Protein AF-A0A925M4Z7-F1 (afdb_monomer)

Solvent-accessible surface area (backbone atoms only — not comparable to full-atom values): 6434 Å² total; per-residue (Å²): 132,85,61,59,68,60,53,50,43,52,50,50,49,52,50,29,62,76,67,69,36,66,60,49,71,45,67,35,54,54,94,92,36,58,27,31,50,32,41,32,45,55,95,48,82,54,46,61,72,74,38,48,47,91,78,42,76,89,47,53,56,66,59,51,55,48,25,68,74,67,65,44,68,48,76,32,78,44,36,46,76,34,82,92,46,37,81,30,69,33,28,55,76,66,59,36,32,71,45,76,49,71,61,53,65,59,95,89,34,82,62

Radius of gyration: 13.77 Å; Cα contacts (8 Å, |Δi|>4): 179; chains: 1; bounding box: 38×26×31 Å

Foldseek 3Di:
DPPVVVVVQVVVLVVCVVVVHQKDWDWACDPNFTWTQWIDGHPDTIDRDIDTLVPDLQDQSQQQVVCQVVVAKDWFQQQCPDPSRVPGNNCVVVVDGTDIDHFDDDVNDGD

Structure (mmCIF, N/CA/C/O backbone):
data_AF-A0A925M4Z7-F1
#
_entry.id   AF-A0A925M4Z7-F1
#
loop_
_atom_site.group_PDB
_atom_site.id
_atom_site.type_symbol
_atom_site.label_atom_id
_atom_site.label_alt_id
_atom_site.label_comp_id
_atom_site.label_asym_id
_atom_site.label_entity_id
_atom_site.label_seq_id
_atom_site.pdbx_PDB_ins_code
_atom_site.Cartn_x
_atom_site.Cartn_y
_atom_site.Cartn_z
_atom_site.occupancy
_atom_site.B_iso_or_equiv
_atom_site.auth_seq_id
_atom_site.auth_comp_id
_atom_site.auth_asym_id
_atom_site.auth_atom_id
_atom_site.pdbx_PDB_model_num
ATOM 1 N N . MET A 1 1 ? -23.721 14.820 -14.721 1.00 46.41 1 MET A N 1
ATOM 2 C CA . MET A 1 1 ? -23.377 13.590 -13.980 1.00 46.41 1 MET A CA 1
ATOM 3 C C . MET A 1 1 ? -21.939 13.781 -13.528 1.00 46.41 1 MET A C 1
ATOM 5 O O . MET A 1 1 ? -21.123 14.132 -14.368 1.00 46.41 1 MET A O 1
ATOM 9 N N . ILE A 1 2 ? -21.648 13.742 -12.229 1.00 52.88 2 ILE A N 1
ATOM 10 C CA . ILE A 1 2 ? -20.265 13.906 -11.758 1.00 52.88 2 ILE A CA 1
ATOM 11 C C . ILE A 1 2 ? -19.549 12.596 -12.098 1.00 52.88 2 ILE A C 1
ATOM 13 O O . ILE A 1 2 ? -19.955 11.546 -11.611 1.00 52.88 2 ILE A O 1
ATOM 17 N N . HIS A 1 3 ? -18.552 12.640 -12.982 1.00 76.88 3 HIS A N 1
ATOM 18 C CA . HIS A 1 3 ? -17.751 11.470 -13.345 1.00 76.88 3 HIS A CA 1
ATOM 19 C C . HIS A 1 3 ? -16.715 11.227 -12.241 1.00 76.88 3 HIS A C 1
ATOM 21 O O . HIS A 1 3 ? -15.574 11.669 -12.357 1.00 76.88 3 HIS A O 1
ATOM 27 N N . LEU A 1 4 ? -17.143 10.596 -11.140 1.00 85.38 4 LEU A N 1
ATOM 28 C CA . LEU A 1 4 ? -16.292 10.289 -9.983 1.00 85.38 4 LEU A CA 1
ATOM 29 C C . LEU A 1 4 ? -15.009 9.560 -10.411 1.00 85.38 4 LEU A C 1
ATOM 31 O O . LEU A 1 4 ? -13.922 9.939 -9.996 1.00 85.38 4 LEU A O 1
ATOM 35 N N . ASP A 1 5 ? -15.139 8.620 -11.339 1.00 87.94 5 ASP A N 1
ATOM 36 C CA . ASP A 1 5 ? -14.051 7.872 -11.968 1.00 87.94 5 ASP A CA 1
ATOM 37 C C . ASP A 1 5 ? -12.972 8.785 -12.568 1.00 87.94 5 ASP A C 1
ATOM 39 O O . ASP A 1 5 ? -11.777 8.596 -12.349 1.00 87.94 5 ASP A O 1
ATOM 43 N N . HIS A 1 6 ? -13.385 9.840 -13.278 1.00 88.69 6 HIS A N 1
ATOM 44 C CA . HIS A 1 6 ? -12.451 10.793 -13.875 1.00 88.69 6 HIS A CA 1
ATOM 45 C C . HIS A 1 6 ? -11.733 11.635 -12.814 1.00 88.69 6 HIS A C 1
ATOM 47 O O . HIS A 1 6 ? -10.547 11.942 -12.960 1.00 88.69 6 HIS A O 1
ATOM 53 N N . LEU A 1 7 ? -12.433 11.986 -11.730 1.00 91.94 7 LEU A N 1
ATOM 54 C CA . LEU A 1 7 ? -11.841 12.700 -10.602 1.00 91.94 7 LEU A CA 1
ATOM 55 C C . LEU A 1 7 ? -10.821 11.823 -9.867 1.00 91.94 7 LEU A C 1
ATOM 57 O O . LEU A 1 7 ? -9.726 12.301 -9.586 1.00 91.94 7 LEU A O 1
ATOM 61 N N . ILE A 1 8 ? -11.155 10.557 -9.598 1.00 92.56 8 ILE A N 1
ATOM 62 C CA . ILE A 1 8 ? -10.254 9.591 -8.958 1.00 92.56 8 ILE A CA 1
ATOM 63 C C . ILE A 1 8 ? -9.008 9.388 -9.817 1.00 92.56 8 ILE A C 1
ATOM 65 O O . ILE A 1 8 ? -7.899 9.530 -9.311 1.00 92.56 8 ILE A O 1
ATOM 69 N N . ALA A 1 9 ? -9.173 9.134 -11.118 1.00 91.56 9 ALA A N 1
ATOM 70 C CA . ALA A 1 9 ? -8.042 8.957 -12.023 1.00 91.56 9 ALA A CA 1
ATOM 71 C C . ALA A 1 9 ? -7.134 10.198 -12.056 1.00 91.56 9 ALA A C 1
ATOM 73 O O . ALA A 1 9 ? -5.916 10.078 -11.953 1.00 91.56 9 ALA A O 1
ATOM 74 N N . THR A 1 10 ? -7.719 11.397 -12.140 1.00 91.88 10 THR A N 1
ATOM 75 C CA . THR A 1 10 ? -6.951 12.652 -12.152 1.00 91.88 10 THR A CA 1
ATOM 76 C C . THR A 1 10 ? -6.226 12.884 -10.827 1.00 91.88 10 THR A C 1
ATOM 78 O O . THR A 1 10 ? -5.052 13.245 -10.821 1.00 91.88 10 THR A O 1
ATOM 81 N N . LEU A 1 11 ? -6.900 12.654 -9.697 1.00 92.56 11 LEU A N 1
ATOM 82 C CA . LEU A 1 11 ? -6.308 12.784 -8.367 1.00 92.56 11 LEU A CA 1
ATOM 83 C C . LEU A 1 11 ? -5.132 11.818 -8.196 1.00 92.56 11 LEU A C 1
ATOM 85 O O . LEU A 1 11 ? -4.060 12.234 -7.768 1.00 92.56 11 LEU A O 1
ATOM 89 N N . MET A 1 12 ? -5.322 10.548 -8.551 1.00 93.62 12 MET A N 1
ATOM 90 C CA . MET A 1 12 ? -4.291 9.523 -8.415 1.00 93.62 12 MET A CA 1
ATOM 91 C C . MET A 1 12 ? -3.075 9.809 -9.292 1.00 93.62 12 MET A C 1
ATOM 93 O O . MET A 1 12 ? -1.949 9.639 -8.830 1.00 93.62 12 MET A O 1
ATOM 97 N N . GLN A 1 13 ? -3.287 10.307 -10.513 1.00 91.62 13 GLN A N 1
ATOM 98 C CA . GLN A 1 13 ? -2.194 10.731 -11.386 1.00 91.62 13 GLN A CA 1
ATOM 99 C C . GLN A 1 13 ? -1.345 11.821 -10.715 1.00 91.62 13 GLN A C 1
ATOM 101 O O . GLN A 1 13 ? -0.126 11.696 -10.632 1.00 91.62 13 GLN A O 1
ATOM 106 N N . VAL A 1 14 ? -1.997 12.839 -10.142 1.00 92.00 14 VAL A N 1
ATOM 107 C CA . VAL A 1 14 ? -1.320 13.923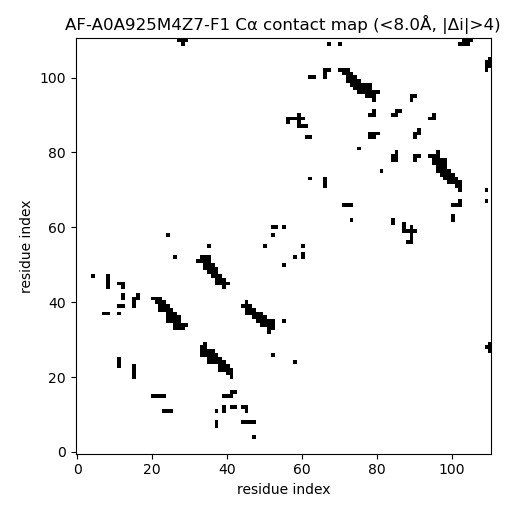 -9.412 1.00 92.00 14 VAL A CA 1
ATOM 108 C C . VAL A 1 14 ? -0.589 13.403 -8.171 1.00 92.00 14 VAL A C 1
ATOM 110 O O . VAL A 1 14 ? 0.529 13.834 -7.893 1.00 92.00 14 VAL A O 1
ATOM 113 N N . VAL A 1 15 ? -1.191 12.480 -7.413 1.00 92.19 15 VAL A N 1
ATOM 114 C CA . VAL A 1 15 ? -0.570 11.887 -6.216 1.00 92.19 15 VAL A CA 1
ATOM 115 C C . VAL A 1 15 ? 0.707 11.135 -6.579 1.00 92.19 15 VAL A C 1
ATOM 117 O O . VAL A 1 15 ? 1.733 11.341 -5.936 1.00 92.19 15 VAL A O 1
ATOM 120 N N . ILE A 1 16 ? 0.667 10.304 -7.619 1.00 91.62 16 ILE A N 1
ATOM 121 C CA . ILE A 1 16 ? 1.817 9.504 -8.054 1.00 91.62 16 ILE A CA 1
ATOM 122 C C . ILE A 1 16 ? 2.937 10.391 -8.583 1.00 91.62 16 ILE A C 1
ATOM 124 O O . ILE A 1 16 ? 4.089 10.203 -8.193 1.00 91.62 16 ILE A O 1
ATOM 128 N N . GLU A 1 17 ? 2.608 11.382 -9.412 1.00 91.06 17 GLU A N 1
ATOM 129 C CA . GLU A 1 17 ? 3.585 12.333 -9.949 1.00 91.06 17 GLU A CA 1
ATOM 130 C C . GLU A 1 17 ? 4.276 13.125 -8.837 1.00 91.06 17 GLU A C 1
ATOM 132 O O . GLU A 1 17 ? 5.504 13.203 -8.808 1.00 91.06 17 GLU A O 1
ATOM 137 N N . ASN A 1 18 ? 3.509 13.658 -7.884 1.00 90.81 18 ASN A N 1
ATOM 138 C CA . ASN A 1 18 ? 4.061 14.440 -6.778 1.00 90.81 18 ASN A CA 1
ATOM 139 C C . ASN A 1 18 ? 4.851 13.587 -5.780 1.00 90.81 18 ASN A C 1
ATOM 141 O O . ASN A 1 18 ? 5.813 14.076 -5.191 1.00 90.81 18 ASN A O 1
ATOM 145 N N . ALA A 1 19 ? 4.457 12.327 -5.582 1.00 89.25 19 ALA A N 1
ATOM 146 C CA . ALA A 1 19 ? 5.204 11.382 -4.759 1.00 89.25 19 ALA A CA 1
ATOM 147 C C . ALA A 1 19 ? 6.469 10.858 -5.461 1.00 89.25 19 ALA A C 1
ATOM 149 O O . ALA A 1 19 ? 7.318 10.257 -4.806 1.00 89.25 19 ALA A O 1
ATOM 150 N N . GLY A 1 20 ? 6.594 11.046 -6.780 1.00 89.88 20 GLY A N 1
ATOM 151 C CA . GLY A 1 20 ? 7.628 10.396 -7.586 1.00 89.88 20 GLY A CA 1
ATOM 152 C C . GLY A 1 20 ? 7.490 8.870 -7.600 1.00 89.88 20 GLY A C 1
ATOM 153 O O . GLY A 1 20 ? 8.488 8.166 -7.743 1.00 89.88 20 GLY A O 1
ATOM 154 N N . ALA A 1 21 ? 6.274 8.355 -7.403 1.00 91.62 21 ALA A N 1
ATOM 155 C CA . ALA A 1 21 ? 6.014 6.929 -7.277 1.00 91.62 21 ALA A CA 1
ATOM 156 C C . ALA A 1 21 ? 5.933 6.241 -8.650 1.00 91.62 21 ALA A C 1
ATOM 158 O O . ALA A 1 21 ? 5.462 6.807 -9.635 1.00 91.62 21 ALA A O 1
ATOM 159 N N . GLU A 1 22 ? 6.348 4.977 -8.717 1.00 91.81 22 GLU A N 1
ATOM 160 C CA . GLU A 1 22 ? 6.203 4.159 -9.932 1.00 91.81 22 GLU A CA 1
ATOM 161 C C . GLU A 1 22 ? 4.793 3.573 -10.069 1.00 91.81 22 GLU A C 1
ATOM 163 O O . GLU A 1 22 ? 4.298 3.344 -11.176 1.00 91.81 22 GLU A O 1
ATOM 168 N N . THR A 1 23 ? 4.140 3.322 -8.937 1.00 93.25 23 THR A N 1
ATOM 169 C CA . THR A 1 23 ? 2.800 2.744 -8.837 1.00 93.25 23 THR A CA 1
ATOM 170 C C . THR A 1 23 ? 2.065 3.329 -7.643 1.00 93.25 23 THR A C 1
ATOM 172 O O . THR A 1 23 ? 2.689 3.655 -6.636 1.00 93.25 23 THR A O 1
ATOM 175 N N . GLY A 1 24 ? 0.740 3.385 -7.715 1.00 94.50 24 GLY A N 1
ATOM 176 C CA . GLY A 1 24 ? -0.111 3.745 -6.588 1.00 94.50 24 GLY A CA 1
ATOM 177 C C . GLY A 1 24 ? -1.465 3.058 -6.682 1.00 94.50 24 GLY A C 1
ATOM 178 O O . GLY A 1 24 ? -1.925 2.728 -7.775 1.00 94.50 24 GLY A O 1
ATOM 179 N N . ALA A 1 25 ? -2.096 2.851 -5.532 1.00 96.31 25 ALA A N 1
ATOM 180 C CA . ALA A 1 25 ? -3.427 2.277 -5.439 1.00 96.31 25 ALA A CA 1
ATOM 181 C C . ALA A 1 25 ? -4.280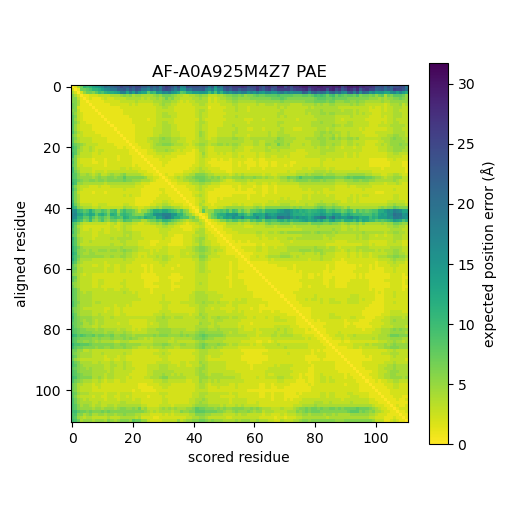 3.073 -4.450 1.00 96.31 25 ALA A C 1
ATOM 183 O O . ALA A 1 25 ? -3.773 3.555 -3.436 1.00 96.31 25 ALA A O 1
ATOM 184 N N . LEU A 1 26 ? -5.569 3.197 -4.755 1.00 96.44 26 LEU A N 1
ATOM 185 C CA . LEU A 1 26 ? -6.578 3.720 -3.845 1.00 96.44 26 LEU A CA 1
ATOM 186 C C . LEU A 1 26 ? -7.403 2.550 -3.325 1.00 96.44 26 LEU A C 1
ATOM 188 O O . LEU A 1 26 ? -7.987 1.803 -4.113 1.00 96.44 26 LEU A O 1
ATOM 192 N N . VAL A 1 27 ? -7.452 2.417 -2.005 1.00 97.19 27 VAL A N 1
ATOM 193 C CA . VAL A 1 27 ? -8.238 1.399 -1.309 1.00 97.19 27 VAL A CA 1
ATOM 194 C C . VAL A 1 27 ? -9.300 2.106 -0.483 1.00 97.19 27 VAL A C 1
ATOM 196 O O . VAL A 1 27 ? -8.983 3.080 0.198 1.00 97.19 27 VAL A O 1
ATOM 199 N N . LEU A 1 28 ? -10.536 1.627 -0.574 1.00 95.88 28 LEU A N 1
ATOM 200 C CA . LEU A 1 28 ? -11.678 2.088 0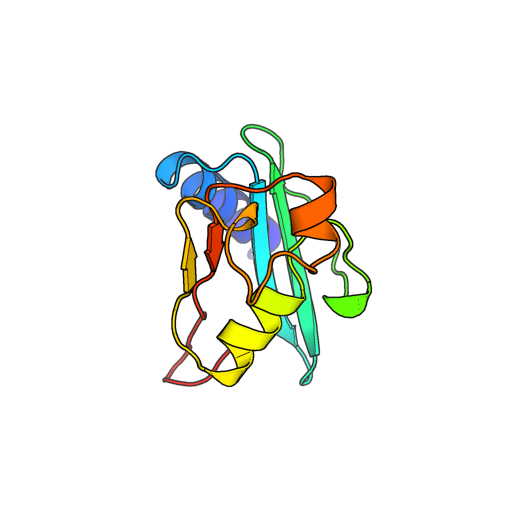.209 1.00 95.88 28 LEU A CA 1
ATOM 201 C C . LEU A 1 28 ? -12.268 0.924 0.999 1.00 95.88 28 LEU A C 1
ATOM 203 O O . LEU A 1 28 ? -12.241 -0.222 0.548 1.00 95.88 28 LEU A O 1
ATOM 207 N N . LEU A 1 29 ? -12.828 1.227 2.158 1.00 95.12 29 LEU A N 1
ATOM 208 C CA . LEU A 1 29 ? -13.625 0.313 2.956 1.00 95.12 29 LEU A CA 1
ATOM 209 C C . LEU A 1 29 ? -15.083 0.386 2.479 1.00 95.12 29 LEU A C 1
ATOM 211 O O . LEU A 1 29 ? -15.844 1.277 2.859 1.00 95.12 29 LEU A O 1
ATOM 215 N N . GLU A 1 30 ? -15.480 -0.561 1.631 1.00 91.69 30 GLU A N 1
ATOM 216 C CA . GLU A 1 30 ? -16.844 -0.692 1.113 1.00 91.69 30 GLU A CA 1
ATOM 217 C C . GLU A 1 30 ? -17.512 -1.905 1.771 1.00 91.69 30 GLU A C 1
ATOM 219 O O . GLU A 1 30 ? -16.989 -3.008 1.689 1.00 91.69 30 GLU A O 1
ATOM 224 N N . GLU A 1 31 ? -18.654 -1.714 2.441 1.00 90.31 31 GLU A N 1
ATOM 225 C CA . GLU A 1 31 ? -19.408 -2.811 3.087 1.00 90.31 31 GLU A CA 1
ATOM 226 C C . GLU A 1 31 ? -18.549 -3.677 4.040 1.00 90.31 31 GLU A C 1
ATOM 228 O O . GLU A 1 31 ? -18.636 -4.902 4.039 1.00 90.31 31 GLU A O 1
ATOM 233 N N . ASP A 1 32 ? -17.705 -3.024 4.852 1.00 89.75 32 ASP A N 1
ATOM 234 C CA . ASP A 1 32 ? -16.728 -3.655 5.759 1.00 89.75 32 ASP A CA 1
ATOM 235 C C . ASP A 1 32 ? -15.650 -4.506 5.052 1.00 89.75 32 ASP A C 1
ATOM 237 O O . ASP A 1 32 ? -14.968 -5.319 5.680 1.00 89.75 32 ASP A O 1
ATOM 241 N N . GLN A 1 33 ? -15.449 -4.293 3.748 1.00 94.81 33 GLN A N 1
ATOM 242 C CA . GLN A 1 33 ? -14.425 -4.952 2.949 1.00 94.81 33 GLN A CA 1
ATOM 243 C C . GLN A 1 33 ? -13.500 -3.941 2.264 1.00 94.81 33 GLN A C 1
ATOM 245 O O . GLN A 1 33 ? -13.930 -3.035 1.547 1.00 94.81 33 GLN A O 1
ATOM 250 N N . LEU A 1 34 ? -12.191 -4.128 2.440 1.00 97.12 34 LEU A N 1
ATOM 251 C CA . LEU A 1 34 ? -11.199 -3.347 1.709 1.00 97.12 34 LEU A CA 1
ATOM 252 C C . LEU A 1 34 ? -11.232 -3.691 0.216 1.00 97.12 34 LEU A C 1
ATOM 254 O O . LEU A 1 34 ? -10.973 -4.829 -0.196 1.00 97.12 34 LEU A O 1
ATOM 258 N N . THR A 1 35 ? -11.501 -2.669 -0.586 1.00 97.25 35 THR A N 1
ATOM 259 C CA . THR A 1 35 ? 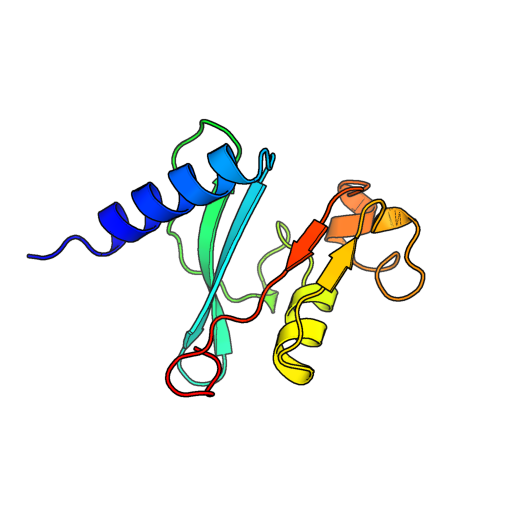-11.662 -2.738 -2.034 1.00 97.25 35 THR A CA 1
ATOM 260 C C . THR A 1 35 ? -10.690 -1.776 -2.694 1.00 97.25 35 THR A C 1
ATOM 262 O O . THR A 1 35 ? -10.666 -0.581 -2.404 1.00 97.25 35 THR A O 1
ATOM 265 N N . VAL A 1 36 ? -9.878 -2.291 -3.606 1.00 96.88 36 VAL A N 1
ATOM 266 C CA . VAL A 1 36 ? -9.058 -1.490 -4.509 1.00 96.88 36 VAL A CA 1
ATOM 267 C C . VAL A 1 36 ? -9.986 -0.874 -5.545 1.00 96.88 36 VAL A C 1
ATOM 269 O O . VAL A 1 36 ? -10.638 -1.601 -6.286 1.00 96.88 36 VAL A O 1
ATOM 272 N N . VAL A 1 37 ? -10.056 0.454 -5.590 1.00 95.81 37 VAL A N 1
ATOM 273 C CA . VAL A 1 37 ? -10.939 1.196 -6.510 1.00 95.81 37 VAL A CA 1
ATOM 274 C C . VAL A 1 37 ? -10.179 1.935 -7.605 1.00 95.81 37 VAL A C 1
ATOM 276 O O . VAL A 1 37 ? -10.782 2.408 -8.565 1.00 95.81 37 VAL A O 1
ATOM 279 N N . ALA A 1 38 ? -8.861 2.064 -7.455 1.00 95.38 38 ALA A N 1
ATOM 280 C CA . ALA A 1 38 ? -7.993 2.571 -8.502 1.00 95.38 38 ALA A CA 1
ATOM 281 C C . ALA A 1 38 ? -6.586 2.000 -8.363 1.00 95.38 38 ALA A C 1
ATOM 283 O O . ALA A 1 38 ? -6.067 1.881 -7.252 1.00 95.38 38 ALA A O 1
ATOM 284 N N . GLN A 1 39 ? -5.947 1.721 -9.492 1.00 94.62 39 GLN A N 1
ATOM 285 C CA . GLN A 1 39 ? -4.538 1.363 -9.588 1.00 94.62 39 GLN A CA 1
ATOM 286 C C . GLN A 1 39 ? -3.907 2.129 -10.737 1.00 94.62 39 GLN A C 1
ATOM 288 O O . GLN A 1 39 ? -4.445 2.183 -11.837 1.00 94.62 39 GLN A O 1
ATOM 293 N N . CYS A 1 40 ? -2.747 2.717 -10.509 1.00 93.69 40 CYS A N 1
ATOM 294 C CA . CYS A 1 40 ? -2.0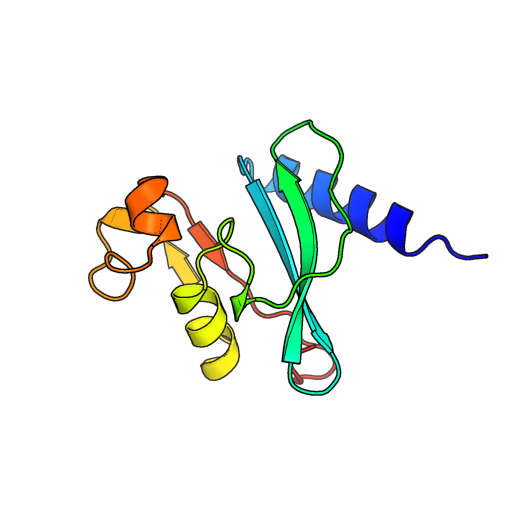85 3.537 -11.509 1.00 93.69 40 CYS A CA 1
ATOM 295 C C . CYS A 1 40 ? -0.588 3.224 -11.507 1.00 93.69 40 CYS A C 1
ATOM 297 O O . CYS A 1 40 ? -0.013 2.863 -10.478 1.00 93.69 40 CYS A O 1
ATOM 299 N N . SER A 1 41 ? 0.051 3.364 -12.667 1.00 89.44 41 SER A N 1
ATOM 300 C CA . SER A 1 41 ? 1.484 3.123 -12.830 1.00 89.44 41 SER A CA 1
ATOM 301 C C . SER A 1 41 ? 2.121 4.243 -13.645 1.00 89.44 41 SER A C 1
ATOM 303 O O . SER A 1 41 ? 1.869 4.370 -14.845 1.00 89.44 41 SER A O 1
ATOM 305 N N . GLY A 1 42 ? 2.958 5.045 -12.986 1.00 77.06 42 GLY A N 1
ATOM 306 C CA . GLY A 1 42 ? 3.692 6.162 -13.574 1.00 77.06 42 GLY A CA 1
ATOM 307 C C . GLY A 1 42 ? 2.807 7.087 -14.413 1.00 77.06 42 GLY A C 1
ATOM 308 O O . GLY A 1 42 ? 1.801 7.604 -13.941 1.00 77.06 42 GLY A O 1
ATOM 309 N N . SER A 1 43 ? 3.185 7.284 -15.679 1.00 65.00 43 SER A N 1
ATOM 310 C CA . SER A 1 43 ? 2.480 8.141 -16.644 1.00 65.00 43 SER A CA 1
ATOM 311 C C . SER A 1 43 ? 1.357 7.442 -17.424 1.00 65.00 43 SER A C 1
ATOM 313 O O . SER A 1 43 ? 0.859 7.984 -18.414 1.00 65.00 43 SER A O 1
ATOM 315 N N . ARG A 1 44 ? 0.984 6.212 -17.047 1.00 71.06 44 ARG A N 1
ATOM 316 C CA . ARG A 1 44 ? -0.112 5.477 -17.691 1.00 71.06 44 ARG A CA 1
ATOM 317 C C . ARG A 1 44 ? -1.447 5.821 -17.047 1.00 71.06 44 ARG A C 1
ATOM 319 O O . ARG A 1 44 ? -1.518 6.164 -15.875 1.00 71.06 44 ARG A O 1
ATOM 326 N N . GLN A 1 45 ? -2.513 5.646 -17.823 1.00 80.50 45 GLN A N 1
ATOM 327 C CA . GLN A 1 45 ? -3.880 5.804 -17.346 1.00 80.50 45 GLN A CA 1
ATOM 328 C C . GLN A 1 45 ? -4.181 4.830 -16.196 1.00 80.50 45 GLN A C 1
ATOM 330 O O . GLN A 1 45 ? -3.807 3.658 -16.259 1.00 80.50 45 GLN A O 1
ATOM 335 N N . CYS A 1 46 ? -4.858 5.334 -15.166 1.00 91.06 46 CYS A N 1
ATOM 336 C CA . CYS A 1 46 ? -5.336 4.543 -14.039 1.00 91.06 46 CYS A CA 1
ATOM 337 C C . CYS A 1 46 ? -6.374 3.503 -14.473 1.00 91.06 46 CYS A C 1
ATOM 339 O O . CYS A 1 46 ? -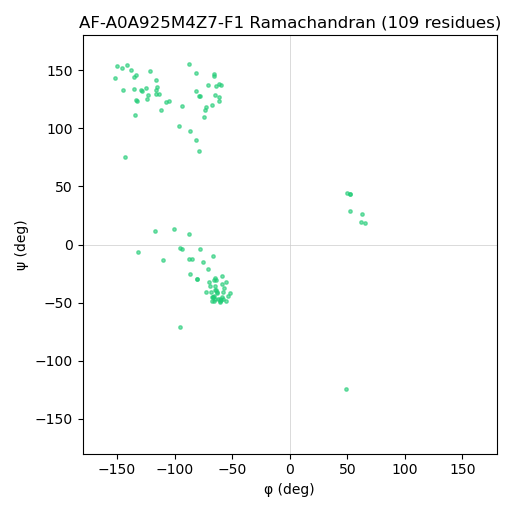7.303 3.822 -15.220 1.00 91.06 46 CYS A O 1
ATOM 341 N N . ASP A 1 47 ? -6.229 2.292 -13.952 1.00 92.81 47 ASP A N 1
ATOM 342 C CA . ASP A 1 47 ? -7.256 1.263 -13.935 1.00 92.81 47 ASP A CA 1
ATOM 343 C C . ASP A 1 47 ? -8.212 1.527 -12.766 1.00 92.81 47 ASP A C 1
ATO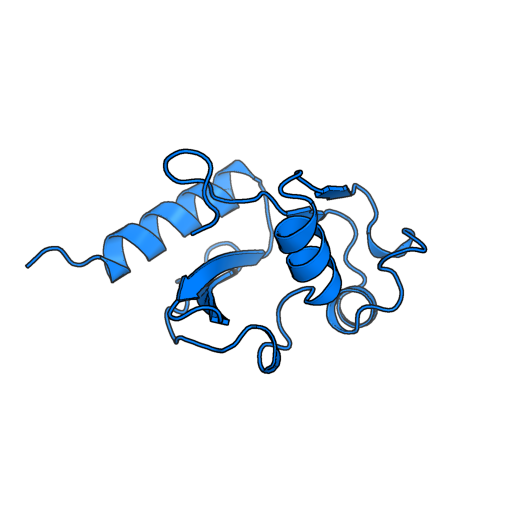M 345 O O . ASP A 1 47 ? -7.768 1.812 -11.654 1.00 92.81 47 ASP A O 1
ATOM 349 N N . LEU A 1 48 ? -9.514 1.476 -13.033 1.00 93.25 48 LEU A N 1
ATOM 350 C CA . LEU A 1 48 ? -10.584 1.736 -12.066 1.00 93.25 48 LEU A CA 1
ATOM 351 C C . LEU A 1 48 ? -11.460 0.495 -11.843 1.00 93.25 48 LEU A C 1
ATOM 353 O O . LEU A 1 48 ? -12.543 0.595 -11.264 1.00 93.25 48 LEU A O 1
ATOM 357 N N . GLU A 1 49 ? -11.027 -0.673 -12.327 1.00 92.25 49 GLU A N 1
ATOM 358 C CA . GLU A 1 49 ? -11.672 -1.937 -11.998 1.00 92.25 49 GLU A CA 1
ATOM 359 C C . GLU A 1 49 ? -11.587 -2.193 -10.489 1.00 92.25 49 GLU A C 1
ATOM 361 O O . GLU A 1 49 ? -10.514 -2.143 -9.879 1.00 92.25 49 GLU A O 1
ATOM 366 N N . LYS A 1 50 ? -12.748 -2.459 -9.883 1.00 93.94 50 LYS A N 1
ATOM 367 C CA . LYS A 1 50 ? -12.839 -2.754 -8.458 1.00 93.94 50 LYS A CA 1
ATOM 368 C C . LYS A 1 50 ? -12.439 -4.194 -8.183 1.00 93.94 50 LYS A C 1
ATOM 370 O O . LYS A 1 50 ? -13.018 -5.117 -8.751 1.00 93.94 50 LYS A O 1
ATOM 375 N N . LEU A 1 51 ? -11.512 -4.377 -7.252 1.00 95.38 51 LEU A N 1
ATOM 376 C CA . LEU A 1 51 ? -11.050 -5.687 -6.800 1.00 95.38 51 LEU A CA 1
ATOM 377 C C . LEU A 1 51 ? -10.992 -5.714 -5.279 1.00 95.38 51 LEU A C 1
ATOM 379 O O . LEU A 1 51 ? -10.644 -4.716 -4.650 1.00 95.38 51 LEU A O 1
ATOM 383 N N . THR A 1 52 ? -11.279 -6.861 -4.672 1.00 96.25 52 THR A N 1
ATOM 384 C CA . THR A 1 52 ? -11.018 -7.015 -3.239 1.00 96.25 52 THR A CA 1
ATOM 385 C C . THR A 1 52 ? -9.507 -6.948 -3.006 1.00 96.25 52 THR A C 1
ATOM 387 O O . THR A 1 52 ? -8.719 -7.395 -3.845 1.00 96.25 52 THR A O 1
ATOM 390 N N . VAL A 1 53 ? -9.070 -6.404 -1.867 1.00 96.19 53 VAL A N 1
ATOM 391 C CA . VAL A 1 53 ? -7.633 -6.387 -1.533 1.00 96.19 53 VAL A CA 1
ATOM 392 C C . VAL A 1 53 ? -7.056 -7.807 -1.483 1.00 96.19 53 VAL A C 1
ATOM 394 O O . VAL A 1 53 ? -5.918 -8.011 -1.893 1.00 96.19 53 VAL A O 1
ATOM 397 N N . ALA A 1 54 ? -7.848 -8.794 -1.055 1.00 91.88 54 ALA A N 1
ATOM 398 C CA . ALA A 1 54 ? -7.427 -10.192 -0.987 1.00 91.88 54 ALA A CA 1
ATOM 399 C C . ALA A 1 54 ? -7.114 -10.805 -2.366 1.00 91.88 54 ALA A C 1
ATOM 401 O O . ALA A 1 54 ? -6.239 -11.665 -2.461 1.00 91.88 54 ALA A O 1
ATOM 402 N N . ASP A 1 55 ? -7.786 -10.345 -3.423 1.00 92.94 55 ASP A N 1
ATOM 403 C CA . ASP A 1 55 ? -7.610 -10.852 -4.790 1.00 92.94 55 ASP A CA 1
ATOM 404 C C . ASP A 1 55 ? -6.589 -10.034 -5.604 1.00 92.94 55 ASP A C 1
ATOM 406 O O . ASP A 1 55 ? -6.265 -10.376 -6.745 1.00 92.94 55 ASP A O 1
ATOM 410 N N . CYS A 1 56 ? -6.059 -8.946 -5.038 1.00 93.50 56 CYS A N 1
ATOM 411 C CA . CYS A 1 56 ? -5.197 -8.012 -5.748 1.00 93.50 56 CYS A CA 1
ATOM 412 C C . CYS A 1 56 ? -3.707 -8.315 -5.513 1.00 93.50 56 CYS A C 1
ATOM 414 O O . CYS A 1 56 ? -3.117 -7.943 -4.502 1.00 93.50 56 CYS A O 1
ATOM 416 N N . ALA A 1 57 ? -3.065 -8.957 -6.492 1.00 92.88 57 ALA A N 1
ATOM 417 C CA . ALA A 1 57 ? -1.645 -9.326 -6.425 1.00 92.88 57 ALA A CA 1
ATOM 418 C C . ALA A 1 57 ? -0.667 -8.164 -6.706 1.00 92.88 57 ALA A C 1
ATOM 420 O O . ALA A 1 57 ? 0.552 -8.340 -6.665 1.00 92.88 57 ALA A O 1
ATOM 421 N N . THR A 1 58 ? -1.179 -6.984 -7.050 1.00 93.50 58 THR A N 1
ATOM 422 C CA . THR A 1 58 ? -0.405 -5.809 -7.478 1.00 93.50 58 THR A CA 1
ATOM 423 C C . THR A 1 58 ? -0.213 -4.773 -6.371 1.00 93.50 58 THR A C 1
ATOM 425 O O . THR A 1 58 ? 0.238 -3.665 -6.653 1.00 93.50 58 THR A O 1
ATOM 428 N N . ILE A 1 59 ? -0.506 -5.139 -5.119 1.00 95.75 59 ILE A N 1
ATOM 429 C CA . ILE A 1 59 ? -0.360 -4.294 -3.929 1.00 95.75 59 ILE A CA 1
ATOM 430 C C . ILE A 1 59 ? 0.147 -5.105 -2.719 1.00 95.75 59 ILE A C 1
ATOM 432 O O . ILE A 1 59 ? -0.085 -6.313 -2.649 1.00 95.75 59 ILE A O 1
ATOM 436 N N . PRO A 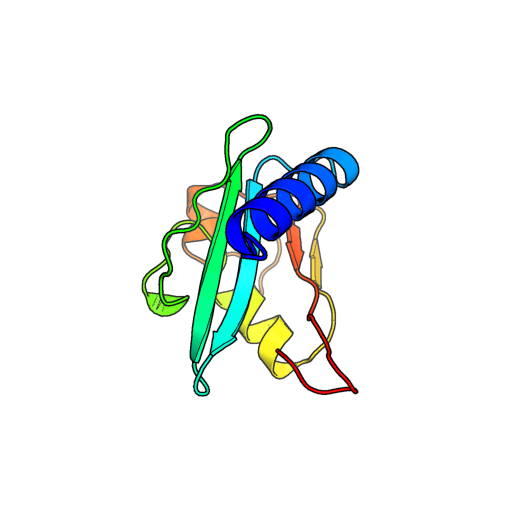1 60 ? 0.812 -4.464 -1.739 1.00 96.94 60 PRO A N 1
ATOM 437 C CA . PRO A 1 60 ? 1.291 -5.119 -0.522 1.00 96.94 60 PRO A CA 1
ATOM 438 C C . PRO A 1 60 ? 0.167 -5.269 0.515 1.00 96.94 60 PRO A C 1
ATOM 440 O O . PRO A 1 60 ? -0.054 -4.395 1.359 1.00 96.94 60 PRO A O 1
ATOM 443 N N . VAL A 1 61 ? -0.554 -6.388 0.454 1.00 97.06 61 VAL A N 1
ATOM 444 C CA . VAL A 1 61 ? -1.740 -6.667 1.286 1.00 97.06 61 VAL A CA 1
ATOM 445 C C . VAL A 1 61 ? -1.431 -6.611 2.786 1.00 97.06 61 VAL A C 1
ATOM 447 O O . VAL A 1 61 ? -2.208 -6.052 3.562 1.00 97.06 61 VAL A O 1
ATOM 450 N N . SER A 1 62 ? -0.281 -7.134 3.219 1.00 96.81 62 SER A N 1
ATOM 451 C CA . SER A 1 62 ? 0.093 -7.136 4.642 1.00 96.81 62 SER A CA 1
ATOM 452 C C . SER A 1 62 ? 0.311 -5.727 5.205 1.00 96.81 62 SER A C 1
ATOM 454 O O . SER A 1 62 ? -0.065 -5.451 6.348 1.00 96.81 62 SER A O 1
ATOM 456 N N . VAL A 1 63 ? 0.865 -4.817 4.397 1.00 97.69 63 VAL A N 1
ATOM 457 C CA . VAL A 1 63 ? 1.065 -3.410 4.767 1.00 97.69 63 VAL A CA 1
ATOM 458 C C . VAL A 1 63 ? -0.283 -2.712 4.907 1.00 97.69 63 VAL A C 1
ATOM 460 O O . VAL A 1 63 ? -0.516 -2.037 5.909 1.00 97.69 63 VAL A O 1
ATOM 463 N N . ILE A 1 64 ? -1.190 -2.929 3.952 1.00 97.75 64 ILE A N 1
ATOM 464 C CA . ILE A 1 64 ? -2.534 -2.340 3.960 1.00 97.75 64 ILE A CA 1
ATOM 465 C C . ILE A 1 64 ? -3.300 -2.762 5.215 1.00 97.75 64 ILE A C 1
ATOM 467 O O . ILE A 1 64 ? -3.808 -1.902 5.928 1.00 97.75 64 ILE A O 1
ATOM 471 N N . HIS A 1 65 ? -3.306 -4.053 5.558 1.00 97.06 65 HIS A N 1
ATOM 472 C CA . HIS A 1 65 ? -3.945 -4.529 6.791 1.00 97.06 65 HIS A CA 1
ATOM 473 C C . HIS A 1 65 ? -3.276 -4.013 8.067 1.00 97.06 65 HIS A C 1
ATOM 475 O O . HIS A 1 65 ? -3.921 -3.891 9.112 1.00 97.06 65 HIS A O 1
ATOM 481 N N . SER A 1 66 ? -1.970 -3.735 8.030 1.00 97.62 66 SER A N 1
ATOM 482 C CA . SER A 1 66 ? -1.311 -3.089 9.160 1.00 97.62 66 SER A CA 1
ATOM 483 C C . SER A 1 66 ? -1.834 -1.667 9.344 1.00 97.62 66 SER A C 1
ATOM 485 O O . SER A 1 66 ? -2.233 -1.335 10.455 1.00 97.62 66 SER A O 1
ATOM 487 N N . VAL A 1 67 ? -1.890 -0.871 8.272 1.00 97.88 67 VAL A N 1
ATOM 488 C CA . VAL A 1 67 ? -2.397 0.511 8.296 1.00 97.88 67 VAL A CA 1
ATOM 489 C C . VAL A 1 67 ? -3.888 0.569 8.631 1.00 97.88 67 VAL A C 1
ATOM 491 O O . VAL A 1 67 ? -4.296 1.428 9.403 1.00 97.88 67 VAL A O 1
ATOM 494 N N . GLU A 1 68 ? -4.699 -0.360 8.125 1.00 96.69 68 GLU A N 1
ATOM 495 C CA . GLU A 1 68 ? -6.116 -0.504 8.489 1.00 96.69 68 GLU A CA 1
ATOM 496 C C . GLU A 1 68 ? -6.289 -0.656 10.007 1.00 96.69 68 GLU A C 1
ATOM 498 O O . GLU A 1 68 ? -7.084 0.050 10.627 1.00 96.69 68 GLU A O 1
ATOM 503 N N . ARG A 1 69 ? -5.510 -1.559 10.620 1.00 96.06 69 ARG A N 1
ATOM 504 C CA . ARG A 1 69 ? -5.598 -1.868 12.051 1.00 96.06 69 ARG A CA 1
ATOM 505 C C . ARG A 1 69 ? -5.033 -0.761 12.933 1.00 96.06 69 ARG A C 1
ATOM 507 O O . ARG A 1 69 ? -5.570 -0.524 14.012 1.00 96.06 69 ARG A O 1
ATOM 514 N N . THR A 1 70 ? -3.913 -0.157 12.539 1.00 96.50 70 THR A N 1
ATOM 515 C CA . THR A 1 70 ? -3.237 0.856 13.361 1.00 96.50 70 THR A CA 1
ATOM 516 C C . THR A 1 70 ? -3.784 2.254 13.130 1.00 96.50 70 THR A C 1
ATOM 518 O O . THR A 1 70 ? -3.667 3.080 14.025 1.00 96.50 70 THR A O 1
ATOM 521 N N . GLN A 1 71 ? -4.366 2.517 11.957 1.00 96.25 71 GLN A N 1
ATOM 522 C CA . GLN A 1 71 ? -4.711 3.857 11.473 1.00 96.25 71 GLN A CA 1
ATOM 523 C C . GLN A 1 71 ? -3.526 4.834 11.527 1.00 96.25 71 GLN A C 1
ATOM 525 O O . GLN A 1 71 ? -3.710 6.045 11.617 1.00 96.25 71 GLN A O 1
ATOM 530 N N . GLU A 1 72 ? -2.311 4.300 11.410 1.00 96.75 72 GLU A N 1
ATOM 531 C CA . GLU A 1 72 ? -1.062 5.057 11.373 1.00 96.75 72 GLU A CA 1
ATOM 532 C C . GLU A 1 72 ? -0.385 4.856 10.014 1.00 96.75 72 GLU A C 1
ATOM 534 O O . GLU A 1 72 ? -0.410 3.738 9.486 1.00 96.75 72 GLU A O 1
ATOM 539 N N . PRO A 1 73 ? 0.232 5.899 9.432 1.00 96.94 73 PRO A N 1
ATOM 540 C CA . PRO A 1 73 ? 0.964 5.756 8.185 1.00 96.94 73 PRO A CA 1
ATOM 541 C C . PRO A 1 73 ? 2.196 4.861 8.364 1.00 96.94 73 PRO A C 1
ATOM 543 O O . PRO A 1 73 ? 2.887 4.912 9.382 1.00 96.94 73 PRO A O 1
ATOM 546 N N . LEU A 1 74 ? 2.509 4.088 7.328 1.00 97.56 74 LEU A N 1
ATOM 547 C CA . LEU A 1 74 ? 3.758 3.345 7.202 1.00 97.56 74 LEU A CA 1
ATOM 548 C C . LEU A 1 74 ? 4.575 3.922 6.050 1.00 97.56 74 LEU A C 1
ATOM 550 O O . LEU A 1 74 ? 4.066 4.095 4.941 1.00 97.56 74 LEU A O 1
ATOM 554 N N . VAL A 1 75 ? 5.844 4.218 6.324 1.00 96.56 75 VAL A N 1
ATOM 555 C CA . VAL A 1 75 ? 6.794 4.771 5.357 1.00 96.56 75 VAL A CA 1
ATOM 556 C C . VAL A 1 75 ? 8.090 3.985 5.466 1.00 96.56 75 VAL A C 1
ATOM 558 O O . VAL A 1 75 ? 8.671 3.897 6.546 1.00 96.56 75 VAL A O 1
ATOM 561 N N . PHE A 1 76 ? 8.533 3.425 4.347 1.00 96.00 76 PHE A N 1
ATOM 562 C CA . PHE A 1 76 ? 9.751 2.637 4.247 1.00 96.00 76 PHE A CA 1
ATOM 563 C C . PHE A 1 76 ? 10.613 3.153 3.102 1.00 96.00 76 PHE A C 1
ATOM 565 O O . PHE A 1 76 ? 10.130 3.330 1.982 1.00 96.00 76 PHE A O 1
ATOM 572 N N . ASP A 1 77 ? 11.903 3.329 3.374 1.00 94.75 77 ASP A N 1
ATOM 573 C CA . ASP A 1 77 ? 12.908 3.560 2.333 1.00 94.75 77 ASP A CA 1
ATOM 574 C C . ASP A 1 77 ? 13.329 2.242 1.660 1.00 94.75 77 ASP A C 1
ATOM 576 O O . ASP A 1 77 ? 13.696 2.231 0.481 1.00 94.75 77 ASP A O 1
ATOM 580 N N . ASP A 1 78 ? 13.273 1.130 2.407 1.00 95.94 78 ASP A N 1
ATOM 581 C CA . ASP A 1 78 ? 13.598 -0.213 1.923 1.00 95.94 78 ASP A CA 1
ATOM 582 C C . ASP A 1 78 ? 12.687 -1.297 2.535 1.00 95.94 78 ASP A C 1
ATOM 584 O O . ASP A 1 78 ? 13.093 -2.067 3.407 1.00 95.94 78 ASP A O 1
ATOM 588 N N . ALA A 1 79 ? 11.442 -1.368 2.058 1.00 95.38 79 ALA A N 1
ATOM 589 C CA . ALA A 1 79 ? 10.423 -2.320 2.500 1.00 95.38 79 ALA A CA 1
ATOM 590 C C . ALA A 1 79 ? 10.835 -3.791 2.311 1.00 95.38 79 ALA A C 1
ATOM 592 O O . ALA A 1 79 ? 10.398 -4.656 3.066 1.00 95.38 79 ALA A O 1
ATOM 593 N N . PHE A 1 80 ? 11.705 -4.091 1.342 1.00 95.88 80 PHE A N 1
ATOM 594 C CA . PHE A 1 80 ? 12.253 -5.432 1.146 1.00 95.88 80 PHE A CA 1
ATOM 595 C C . PHE A 1 80 ? 13.140 -5.876 2.320 1.00 95.88 80 PHE A C 1
ATOM 597 O O . PHE A 1 80 ? 13.197 -7.064 2.641 1.00 95.88 80 PHE A O 1
ATOM 604 N N . SER A 1 81 ? 13.806 -4.931 2.989 1.00 95.38 81 SER A N 1
ATOM 605 C CA . SER A 1 81 ? 14.623 -5.197 4.179 1.00 95.38 81 SER A CA 1
ATOM 606 C C . SER A 1 81 ? 13.828 -5.229 5.492 1.00 95.38 81 SER A C 1
ATOM 608 O O . SER A 1 81 ? 14.334 -5.713 6.507 1.00 95.38 81 SER A O 1
ATOM 610 N N . GLU A 1 82 ? 12.575 -4.770 5.480 1.00 95.38 82 GLU A N 1
ATOM 611 C CA . GLU A 1 82 ? 11.727 -4.698 6.669 1.00 95.38 82 GLU A CA 1
ATOM 612 C C . GLU A 1 82 ? 11.218 -6.082 7.073 1.00 95.38 82 GLU A C 1
ATOM 614 O O . GLU A 1 82 ? 10.354 -6.665 6.420 1.00 95.38 82 GLU A O 1
ATOM 619 N N . LEU A 1 83 ? 11.712 -6.619 8.192 1.00 92.12 83 LEU A N 1
ATOM 620 C CA . LEU A 1 83 ? 11.374 -7.976 8.654 1.00 92.12 83 LEU A CA 1
ATOM 621 C C . LEU A 1 83 ? 9.865 -8.217 8.809 1.00 92.12 83 LEU A C 1
ATOM 623 O O . LEU A 1 83 ? 9.404 -9.333 8.587 1.00 92.12 83 LEU A O 1
ATOM 627 N N . SER A 1 84 ? 9.103 -7.183 9.167 1.00 93.00 84 SER A N 1
ATOM 628 C CA . SER A 1 84 ? 7.650 -7.271 9.355 1.00 93.00 84 SER A CA 1
ATOM 629 C C . SER A 1 84 ? 6.871 -7.447 8.047 1.00 93.00 84 SER A C 1
ATOM 631 O O . SER A 1 84 ? 5.733 -7.907 8.091 1.00 93.00 84 SER A O 1
ATOM 633 N N . PHE A 1 85 ? 7.463 -7.086 6.902 1.00 95.00 85 PHE A N 1
ATOM 634 C CA . PHE A 1 85 ? 6.780 -7.028 5.602 1.00 95.00 85 PHE A CA 1
ATOM 635 C C . PHE A 1 85 ? 7.553 -7.718 4.464 1.00 95.00 85 PHE A C 1
ATOM 637 O O . PHE A 1 85 ? 7.008 -7.911 3.382 1.00 95.00 85 PHE A O 1
ATOM 644 N N . SER A 1 86 ? 8.785 -8.175 4.699 1.00 90.38 86 SER A N 1
ATOM 645 C CA . SER A 1 86 ? 9.640 -8.838 3.699 1.00 90.38 86 SER A CA 1
ATOM 646 C C . SER A 1 86 ? 9.123 -10.202 3.228 1.00 90.38 86 SER A C 1
ATOM 648 O O . SER A 1 86 ? 9.647 -10.770 2.268 1.00 90.38 86 SER A O 1
ATOM 650 N N . THR A 1 87 ? 8.100 -10.749 3.886 1.00 94.19 87 THR A N 1
ATOM 651 C CA . THR A 1 87 ? 7.398 -11.976 3.483 1.00 94.19 87 THR A CA 1
ATOM 652 C C . THR A 1 87 ? 6.133 -11.712 2.670 1.00 94.19 87 THR A C 1
ATOM 654 O O . THR A 1 87 ? 5.505 -12.665 2.209 1.00 94.19 87 THR A O 1
ATOM 657 N N . ASP A 1 88 ? 5.761 -10.446 2.462 1.00 96.88 88 ASP A N 1
ATOM 658 C CA . ASP A 1 88 ? 4.637 -10.084 1.607 1.00 96.88 88 ASP A CA 1
ATOM 659 C C . ASP A 1 88 ? 4.929 -10.472 0.143 1.00 96.88 88 ASP A C 1
ATOM 661 O O . ASP A 1 88 ? 5.978 -10.088 -0.391 1.00 96.88 88 ASP A O 1
ATOM 665 N N . PRO A 1 89 ? 4.026 -11.206 -0.538 1.00 96.25 89 PRO A N 1
ATOM 666 C CA . PRO A 1 89 ? 4.262 -11.667 -1.904 1.00 96.25 89 PRO A CA 1
ATOM 667 C C . PRO A 1 89 ? 4.560 -10.542 -2.899 1.00 96.25 89 PRO A C 1
ATOM 669 O O . PRO A 1 89 ? 5.413 -10.713 -3.774 1.00 96.25 89 PRO A O 1
ATOM 672 N N . TYR A 1 90 ? 3.898 -9.388 -2.766 1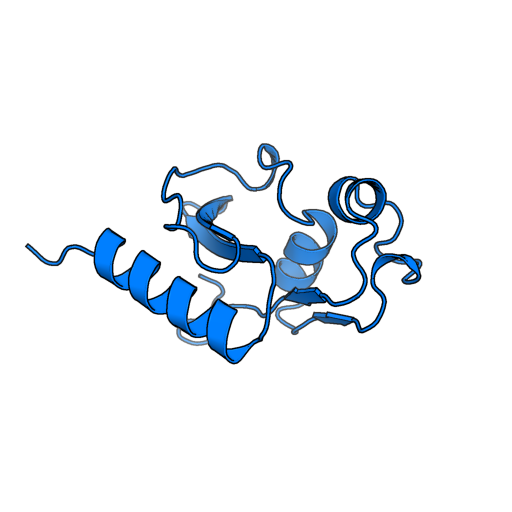.00 96.00 90 TYR A N 1
ATOM 673 C CA . TYR A 1 90 ? 4.131 -8.245 -3.644 1.00 96.00 90 TYR A CA 1
ATOM 674 C C . TYR A 1 90 ? 5.532 -7.675 -3.422 1.00 96.00 90 TYR A C 1
ATOM 676 O O . TYR A 1 90 ? 6.281 -7.497 -4.385 1.00 96.00 90 TYR A O 1
ATOM 684 N N . ILE A 1 91 ? 5.914 -7.453 -2.159 1.00 96.94 91 ILE A N 1
ATOM 685 C CA . ILE A 1 91 ? 7.225 -6.892 -1.796 1.00 96.94 91 ILE A CA 1
ATOM 686 C C . ILE A 1 91 ? 8.351 -7.830 -2.237 1.00 96.94 91 ILE A C 1
ATOM 688 O O . ILE A 1 91 ? 9.345 -7.363 -2.792 1.00 96.94 91 ILE A O 1
ATOM 692 N N . GLN A 1 92 ? 8.190 -9.146 -2.072 1.00 95.94 92 GLN A N 1
ATOM 693 C CA . GLN A 1 92 ? 9.170 -10.129 -2.539 1.00 95.94 92 GLN A CA 1
ATOM 694 C C . GLN A 1 92 ? 9.305 -10.144 -4.058 1.00 95.94 92 GLN A C 1
ATOM 696 O O . GLN A 1 92 ? 10.419 -10.131 -4.580 1.00 95.94 92 GLN A O 1
ATOM 701 N N . HIS A 1 93 ? 8.179 -10.170 -4.772 1.00 95.62 93 HIS A N 1
ATOM 702 C CA . HIS A 1 93 ? 8.180 -10.262 -6.226 1.00 95.62 93 HIS A CA 1
ATOM 703 C C . HIS A 1 93 ? 8.727 -8.992 -6.888 1.00 95.62 93 HIS A C 1
ATOM 705 O O . HIS A 1 93 ? 9.477 -9.072 -7.859 1.00 95.62 93 HIS A O 1
ATOM 711 N N . ARG A 1 94 ? 8.362 -7.819 -6.363 1.00 94.50 94 ARG A N 1
ATOM 712 C CA . ARG A 1 94 ? 8.788 -6.515 -6.888 1.00 94.50 94 ARG A CA 1
ATOM 713 C C . ARG A 1 94 ? 10.112 -6.027 -6.315 1.00 94.50 94 ARG A C 1
ATOM 715 O O . ARG A 1 94 ? 10.654 -5.065 -6.846 1.00 94.50 94 ARG A O 1
ATOM 722 N N . GLN A 1 95 ? 10.611 -6.658 -5.251 1.00 94.75 95 GLN A N 1
ATOM 723 C CA . GLN A 1 95 ? 11.755 -6.181 -4.469 1.00 94.75 95 GLN A CA 1
ATOM 724 C C . GLN A 1 95 ? 11.584 -4.703 -4.076 1.00 94.75 95 GLN A C 1
ATOM 726 O O . GLN A 1 95 ? 12.492 -3.886 -4.238 1.00 94.75 95 GLN A O 1
ATOM 731 N N . THR A 1 96 ? 10.375 -4.347 -3.627 1.00 94.19 96 THR A N 1
ATOM 732 C CA . THR A 1 96 ? 9.973 -2.959 -3.376 1.00 94.19 96 THR A CA 1
ATOM 733 C C . THR A 1 96 ? 10.853 -2.329 -2.306 1.00 94.19 96 THR A C 1
ATOM 735 O O . THR A 1 96 ? 10.926 -2.829 -1.187 1.00 94.19 96 THR A O 1
ATOM 738 N N . ARG A 1 97 ? 11.496 -1.209 -2.648 1.00 93.94 97 ARG A N 1
ATOM 739 C CA . ARG A 1 97 ? 12.335 -0.454 -1.713 1.00 93.94 97 ARG A CA 1
ATOM 740 C C . ARG A 1 97 ? 11.536 0.670 -1.068 1.00 93.94 97 ARG A C 1
ATOM 742 O O . ARG A 1 97 ? 11.134 0.550 0.081 1.00 93.94 97 ARG A O 1
ATOM 749 N N . SER A 1 98 ? 11.209 1.707 -1.832 1.00 95.19 98 SER A N 1
ATOM 750 C CA . SER A 1 98 ? 10.390 2.803 -1.319 1.00 95.19 98 SER A CA 1
ATOM 751 C C . SER A 1 98 ? 8.912 2.413 -1.285 1.00 95.19 98 SER A C 1
ATOM 753 O O . SER A 1 98 ? 8.365 1.949 -2.289 1.00 95.19 98 SER A O 1
ATOM 755 N N . LEU A 1 99 ? 8.270 2.594 -0.133 1.00 96.12 99 LEU A N 1
ATOM 756 C CA . LEU A 1 99 ? 6.852 2.320 0.070 1.00 96.12 99 LEU A CA 1
ATOM 757 C C . LEU A 1 99 ? 6.259 3.335 1.046 1.00 96.12 99 LEU A C 1
ATOM 759 O O . LEU A 1 99 ? 6.795 3.554 2.128 1.00 96.12 99 LEU A O 1
ATOM 763 N N . LEU A 1 100 ? 5.104 3.896 0.692 1.00 96.19 100 LEU A N 1
ATOM 764 C CA . LEU A 1 100 ? 4.273 4.691 1.590 1.00 96.19 100 LEU A CA 1
ATOM 765 C C . LEU A 1 100 ? 2.843 4.156 1.552 1.00 96.19 100 LEU A C 1
ATOM 767 O O . LEU A 1 100 ? 2.276 3.955 0.480 1.00 96.19 100 LEU A O 1
ATOM 771 N N . CYS A 1 101 ? 2.252 3.955 2.724 1.00 97.25 101 CYS A N 1
ATOM 772 C CA . CYS A 1 101 ? 0.843 3.630 2.885 1.00 97.25 101 CYS A CA 1
ATOM 773 C C . CYS A 1 101 ? 0.261 4.531 3.975 1.00 97.25 101 CYS A C 1
ATOM 775 O O . CYS A 1 101 ? 0.776 4.571 5.092 1.00 97.25 101 CYS A O 1
ATOM 777 N N . MET A 1 102 ? -0.788 5.281 3.645 1.00 96.19 102 MET A N 1
ATOM 778 C CA . MET A 1 102 ? -1.407 6.247 4.551 1.00 96.19 102 MET A CA 1
ATOM 779 C C . MET A 1 102 ? -2.902 5.939 4.689 1.00 96.19 102 MET A C 1
ATOM 781 O O . MET A 1 102 ? -3.559 5.716 3.670 1.00 96.19 102 MET A O 1
ATOM 785 N N . PRO A 1 103 ? -3.456 5.940 5.914 1.00 97.19 103 PRO A N 1
ATOM 786 C CA . PRO A 1 103 ? -4.881 5.721 6.111 1.00 97.19 103 PRO A CA 1
ATOM 787 C C . PRO A 1 103 ? -5.676 6.933 5.617 1.00 97.19 103 PRO A C 1
ATOM 789 O O . PRO A 1 103 ? -5.323 8.082 5.899 1.00 97.19 103 PRO A O 1
ATOM 792 N N . MET A 1 104 ? -6.785 6.686 4.919 1.00 94.75 104 MET A N 1
ATOM 793 C CA . MET A 1 104 ? -7.744 7.735 4.587 1.00 94.75 104 MET A CA 1
ATOM 794 C C . MET A 1 104 ? -8.845 7.787 5.635 1.00 94.75 104 MET A C 1
ATOM 796 O O . MET A 1 104 ? -9.579 6.823 5.828 1.00 94.75 104 MET A O 1
ATOM 800 N N . LEU A 1 105 ? -8.963 8.930 6.309 1.00 94.75 105 LEU A N 1
ATOM 801 C CA . LEU A 1 105 ? -9.909 9.107 7.402 1.00 94.75 105 LEU A CA 1
ATOM 802 C C . LEU A 1 105 ? -10.952 10.167 7.052 1.00 94.75 105 LEU A C 1
ATOM 804 O O . LEU A 1 105 ? -10.625 11.305 6.712 1.00 94.75 105 LEU A O 1
ATOM 808 N N . LYS A 1 106 ? -12.226 9.827 7.227 1.00 93.50 106 LYS A N 1
ATOM 809 C CA . LYS A 1 106 ? -13.345 10.768 7.211 1.00 93.50 106 LYS A CA 1
ATOM 810 C C . LYS A 1 106 ? -13.917 10.851 8.615 1.00 93.50 106 LYS A C 1
ATOM 812 O O . LYS A 1 106 ? -14.427 9.871 9.134 1.00 93.50 106 LYS A O 1
ATOM 817 N N . GLN A 1 107 ? -13.832 12.026 9.240 1.00 93.19 107 GLN A N 1
ATOM 818 C CA . GLN A 1 107 ? -14.324 12.228 10.614 1.00 93.19 107 GLN A CA 1
ATOM 819 C C . GLN A 1 107 ? -13.768 11.184 11.604 1.00 93.19 107 GLN A C 1
ATOM 821 O O . GLN A 1 107 ? -14.493 10.662 12.445 1.00 93.19 107 GLN A O 1
ATOM 826 N N . ASN A 1 108 ? -12.464 10.899 11.496 1.00 90.75 108 ASN A N 1
ATOM 827 C CA . ASN A 1 108 ? -11.749 9.934 12.337 1.00 90.75 108 ASN A CA 1
ATOM 828 C C . ASN A 1 108 ? -12.195 8.467 12.167 1.00 90.75 108 ASN A C 1
ATOM 830 O O . ASN A 1 108 ? -11.934 7.637 13.036 1.00 90.75 108 ASN A O 1
ATOM 834 N N . GLN A 1 109 ? -12.865 8.158 11.057 1.00 92.44 109 GLN A N 1
ATOM 835 C CA . GLN A 1 109 ? -13.230 6.808 10.645 1.00 92.44 109 GLN A CA 1
ATOM 836 C C . GLN A 1 109 ? -12.508 6.473 9.345 1.00 92.44 109 GLN A C 1
ATOM 838 O O . GLN A 1 109 ? -12.453 7.312 8.445 1.00 92.44 109 GLN A O 1
ATOM 843 N N . LEU A 1 110 ? -11.951 5.265 9.269 1.00 94.25 110 LEU A N 1
ATOM 844 C CA . LEU A 1 110 ? -11.390 4.734 8.032 1.00 94.25 110 LEU A CA 1
ATOM 845 C C . LEU A 1 110 ? -12.501 4.628 6.979 1.00 94.25 110 LEU A C 1
ATOM 847 O O . LEU A 1 110 ? -13.627 4.252 7.314 1.00 94.25 110 LEU A O 1
ATOM 851 N N . ILE A 1 111 ? -12.181 5.005 5.744 1.00 93.12 111 ILE A N 1
ATOM 852 C CA . ILE A 1 111 ? -13.087 4.959 4.588 1.00 93.12 111 ILE A CA 1
ATOM 853 C C . ILE A 1 111 ? -12.483 4.204 3.421 1.00 93.12 111 ILE A C 1
ATOM 855 O O . ILE A 1 111 ? -11.257 3.973 3.421 1.00 93.12 111 ILE A O 1
#

Sequence (111 aa):
MIHLDHLIATLMQVVIENAGAETGALVLLEEDQLTVVAQCSGSRQCDLEKLTVADCATIPVSVIHSVERTQEPLVFDDAFSELSFSTDPYIQHRQTRSLLCMPMLKQNQLI

Mean predicted aligned error: 3.62 Å

pLDDT: mean 92.52, std 7.66, range [46.41, 97.88]

Secondary structure (DSSP, 8-state):
---HHHHHHHHHHHHHHHHT-SEEEEEEEETTEEEEEEEEETTSPPB---EEGGG-TTS-HHHHHHHHHH---EEES-TTT-TTTTT-HHHHHHT--SEEE---EETTEE-

Nearest PDB structures (foldseek):
  3trc-assembly1_A-2  TM=6.882E-01  e=4.324E-02  Coxiella burnetii
  2qyb-assembly1_A-2  TM=7.109E-01  e=1.340E-01  Geobacter sulfurreducens PCA
  3p01-assembly1_A  TM=7.066E-01  e=2.847E-01  Nostoc sp. PCC 7120 = FACHB-418
  9b9s-assembly1_A-2  TM=5.926E-01  e=3.898E-01  Vreelandella titanicae
  6o5b-assembly1_I  TM=3.513E-01  e=2.733E+00  Homo sapiens